Protein AF-A0A1I3TJH0-F1 (afdb_monomer_lite)

Sequence (171 aa):
MNRIAYKGKDKVWSALDSNTVRIDGILKIMETNFSSKQVSEKTGLSIHTLRYYEQIGLIDGIERDENGYRKYSQSDIVWFQVLSYFRAMGMPIREMLEFFALNDNQVSPITARREFMETYRMKVIDQMKELEQTLEKVDDKILFFKNLEESDKLQKNPVKDARASRARLRS

Secondary structure (DSSP, 8-state):
----S-SS--HHHHHTTTTSSS-TTTS------EEHHHHHHHH---HHHHHHHHHTTSS---EE-TTS-EEE-HHHHHHHHHHHHHHHTT--HHHHHHHHH--TTSS-HHHHHHHHHHHHHHHHHHHHHHHHHHHHHHHHHHHHHHHHHHHHHHHT--SHHHHHHHTSS--

Radius of gyration: 29.24 Å; chains: 1; bounding box: 78×32×91 Å

Structure (mmCIF, N/CA/C/O backbone):
data_AF-A0A1I3TJH0-F1
#
_entry.id   AF-A0A1I3TJH0-F1
#
loop_
_atom_site.group_PDB
_atom_site.id
_atom_site.type_symbol
_atom_site.label_atom_id
_atom_site.label_alt_id
_atom_site.label_comp_id
_atom_site.label_asym_id
_atom_site.label_entity_id
_atom_site.label_seq_id
_atom_site.pdbx_PDB_ins_code
_atom_site.Cartn_x
_atom_site.Cartn_y
_atom_site.Cartn_z
_atom_site.occupancy
_atom_site.B_iso_or_equiv
_atom_site.auth_seq_id
_atom_site.auth_comp_id
_atom_site.auth_asym_id
_atom_site.auth_atom_id
_atom_site.pdbx_PDB_model_num
ATOM 1 N N . MET A 1 1 ? 8.902 13.519 -17.398 1.00 36.41 1 MET A N 1
ATOM 2 C CA . MET A 1 1 ? 8.345 12.539 -16.440 1.00 36.41 1 MET A CA 1
ATOM 3 C C . MET A 1 1 ? 9.451 11.558 -16.105 1.00 36.41 1 MET A C 1
ATOM 5 O O . MET A 1 1 ? 9.922 10.889 -17.016 1.00 36.41 1 MET A O 1
ATOM 9 N N . ASN A 1 2 ? 9.937 11.559 -14.861 1.00 35.12 2 ASN A N 1
ATOM 10 C CA . ASN A 1 2 ? 10.976 10.625 -14.422 1.00 35.12 2 ASN A CA 1
ATOM 11 C C . ASN A 1 2 ? 10.435 9.198 -14.546 1.00 35.12 2 ASN A C 1
ATOM 13 O O . ASN A 1 2 ? 9.485 8.840 -13.855 1.00 35.12 2 ASN A O 1
ATOM 17 N N . ARG A 1 3 ? 11.004 8.424 -15.474 1.00 46.69 3 ARG A N 1
ATOM 18 C CA . ARG A 1 3 ? 10.709 7.001 -15.649 1.00 46.69 3 ARG A CA 1
ATOM 19 C C . ARG A 1 3 ? 11.315 6.251 -14.469 1.00 46.69 3 ARG A C 1
ATOM 21 O O . ARG A 1 3 ? 12.520 6.345 -14.243 1.00 46.69 3 ARG A O 1
ATOM 28 N N . ILE A 1 4 ? 10.481 5.561 -13.702 1.00 53.53 4 ILE A N 1
ATOM 29 C CA . ILE A 1 4 ? 10.939 4.711 -12.605 1.00 53.53 4 ILE A CA 1
ATOM 30 C C . ILE A 1 4 ? 11.506 3.419 -13.198 1.00 53.53 4 ILE A C 1
ATOM 32 O O . ILE A 1 4 ? 11.089 2.994 -14.273 1.00 53.53 4 ILE A O 1
ATOM 36 N N . ALA A 1 5 ? 12.521 2.876 -12.523 1.00 56.75 5 ALA A N 1
ATOM 37 C CA . ALA A 1 5 ? 13.488 1.872 -12.960 1.00 56.75 5 ALA A CA 1
ATOM 38 C C . ALA A 1 5 ? 12.890 0.514 -13.374 1.00 56.75 5 ALA A C 1
ATOM 40 O O . ALA A 1 5 ? 13.163 -0.521 -12.773 1.00 56.75 5 ALA A O 1
ATOM 41 N N . TYR A 1 6 ? 12.114 0.503 -14.448 1.00 53.56 6 TYR A N 1
ATOM 42 C CA . TYR A 1 6 ? 11.558 -0.704 -15.018 1.00 53.56 6 TYR A CA 1
ATOM 43 C C . TYR A 1 6 ? 11.786 -0.718 -16.533 1.00 53.56 6 TYR A C 1
ATOM 45 O O . TYR A 1 6 ? 10.984 -0.262 -17.339 1.00 53.56 6 TYR A O 1
ATOM 53 N N . LYS A 1 7 ? 13.006 -1.141 -16.864 1.00 46.56 7 LYS A N 1
ATOM 54 C CA . LYS A 1 7 ? 13.504 -1.813 -18.079 1.00 46.56 7 LYS A CA 1
ATOM 55 C C . LYS A 1 7 ? 15.021 -1.612 -18.121 1.00 46.56 7 LYS A C 1
ATOM 57 O O . LYS A 1 7 ? 15.568 -0.905 -18.960 1.00 46.56 7 LYS A O 1
ATOM 62 N N . GLY A 1 8 ? 15.683 -2.262 -17.160 1.00 44.53 8 GLY A N 1
ATOM 63 C CA . GLY A 1 8 ? 17.135 -2.403 -17.076 1.00 44.53 8 GLY A CA 1
ATOM 64 C C . GLY A 1 8 ? 17.865 -1.311 -16.282 1.00 44.53 8 GLY A C 1
ATOM 65 O O . GLY A 1 8 ? 17.903 -0.159 -16.697 1.00 44.53 8 GLY A O 1
ATOM 66 N N . LYS A 1 9 ? 18.585 -1.751 -15.237 1.00 51.94 9 LYS A N 1
ATOM 67 C CA . LYS A 1 9 ? 19.721 -1.075 -14.570 1.00 51.94 9 LYS A CA 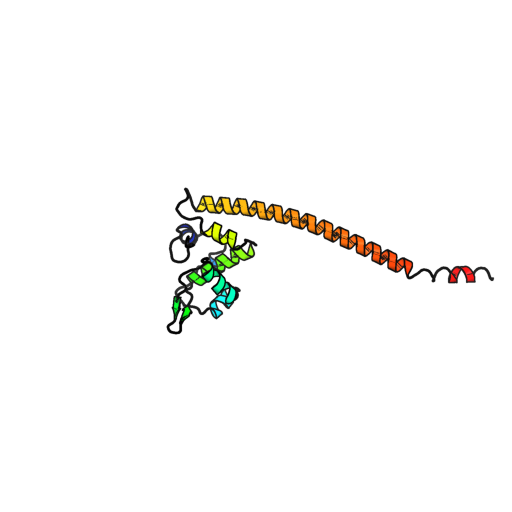1
ATOM 68 C C . LYS A 1 9 ? 19.415 -0.034 -13.494 1.00 51.94 9 LYS A C 1
ATOM 70 O O . LYS A 1 9 ? 19.991 1.048 -13.506 1.00 51.94 9 LYS A O 1
ATOM 75 N N . ASP A 1 10 ? 18.670 -0.415 -12.468 1.00 50.84 10 ASP A N 1
ATOM 76 C CA . ASP A 1 10 ? 19.164 -0.010 -11.158 1.00 50.84 10 ASP A CA 1
ATOM 77 C C . ASP A 1 10 ? 20.199 -1.045 -10.713 1.00 50.84 10 ASP A C 1
ATOM 79 O O . ASP A 1 10 ? 19.863 -2.208 -10.467 1.00 50.84 10 ASP A O 1
ATOM 83 N N . LYS A 1 11 ? 21.468 -0.623 -10.663 1.00 49.06 11 LYS A N 1
ATOM 84 C CA . LYS A 1 11 ? 22.585 -1.473 -10.231 1.00 49.06 11 LYS A CA 1
ATOM 85 C C . LYS A 1 11 ? 22.329 -2.082 -8.854 1.00 49.06 11 LYS A C 1
ATOM 87 O O . LYS A 1 11 ? 22.837 -3.163 -8.576 1.00 49.06 11 LYS A O 1
ATOM 92 N N . VAL A 1 12 ? 21.533 -1.414 -8.017 1.00 52.28 12 VAL A N 1
ATOM 93 C CA . VAL A 1 12 ? 21.204 -1.866 -6.666 1.00 52.28 12 VAL A CA 1
ATOM 94 C C . VAL A 1 12 ? 20.297 -3.094 -6.699 1.00 52.28 12 VAL A C 1
ATOM 96 O O . VAL A 1 12 ? 20.630 -4.085 -6.060 1.00 52.28 12 VAL A O 1
ATOM 99 N N . TRP A 1 13 ? 19.205 -3.095 -7.472 1.00 51.28 13 TRP A N 1
ATOM 100 C CA . TRP A 1 13 ? 18.319 -4.268 -7.558 1.00 51.28 13 TRP A CA 1
ATOM 101 C C . TRP A 1 13 ? 18.945 -5.430 -8.333 1.00 51.28 13 TRP A C 1
ATOM 103 O O . TRP A 1 13 ? 18.649 -6.577 -8.018 1.00 51.28 13 TRP A O 1
ATOM 113 N N . SER A 1 14 ? 19.848 -5.156 -9.286 1.00 49.06 14 SER A N 1
ATOM 114 C CA . SER A 1 14 ? 20.647 -6.215 -9.917 1.00 49.06 14 SER A CA 1
ATOM 115 C C . SER A 1 14 ? 21.740 -6.773 -9.004 1.00 49.06 14 SER A C 1
ATOM 117 O O . SER A 1 14 ? 22.095 -7.925 -9.155 1.00 49.06 14 SER A O 1
ATOM 119 N N . ALA A 1 15 ? 22.288 -5.988 -8.069 1.00 43.66 15 ALA A N 1
ATOM 120 C CA . ALA A 1 15 ? 23.292 -6.459 -7.104 1.00 43.66 15 ALA A CA 1
ATOM 121 C C . ALA A 1 15 ? 22.671 -7.127 -5.862 1.00 43.66 15 ALA A C 1
ATOM 123 O O . ALA A 1 15 ? 23.349 -7.849 -5.135 1.00 43.66 15 ALA A O 1
ATOM 124 N N . LEU A 1 16 ? 21.383 -6.879 -5.610 1.00 44.12 16 LEU A N 1
ATOM 125 C CA . LEU A 1 16 ? 20.584 -7.546 -4.581 1.00 44.12 16 LEU A CA 1
ATOM 126 C C . LEU A 1 16 ? 20.104 -8.941 -5.014 1.00 44.12 16 LEU A C 1
ATOM 128 O O . LEU A 1 16 ? 19.473 -9.619 -4.209 1.00 44.12 16 LEU A O 1
ATOM 132 N N . ASP A 1 17 ? 20.424 -9.382 -6.237 1.00 42.50 17 ASP A N 1
ATOM 133 C CA . ASP A 1 17 ? 20.057 -10.703 -6.763 1.00 42.50 17 ASP A CA 1
ATOM 134 C C . ASP A 1 17 ? 20.730 -11.883 -6.039 1.00 42.50 17 ASP A C 1
ATOM 136 O O . ASP A 1 17 ? 20.345 -13.030 -6.259 1.00 42.50 17 ASP A O 1
ATOM 140 N N . SER A 1 18 ? 21.716 -11.604 -5.176 1.00 42.62 18 SER A N 1
ATOM 141 C CA . SER A 1 18 ? 22.615 -12.633 -4.660 1.00 42.62 18 SER A CA 1
ATOM 142 C C . SER A 1 18 ? 22.642 -12.826 -3.140 1.00 42.62 18 SER A C 1
ATOM 144 O O . SER A 1 18 ? 23.214 -13.837 -2.736 1.00 42.62 18 SER A O 1
ATOM 146 N N . ASN A 1 19 ? 22.122 -11.936 -2.264 1.00 43.62 19 ASN A N 1
ATOM 147 C CA . ASN A 1 19 ? 22.295 -12.208 -0.816 1.00 43.62 19 ASN A CA 1
ATOM 148 C C . ASN A 1 19 ? 21.472 -11.487 0.280 1.00 43.62 19 ASN A C 1
ATOM 150 O O . ASN A 1 19 ? 21.887 -11.569 1.441 1.00 43.62 19 ASN A O 1
ATOM 154 N N . THR A 1 20 ? 20.357 -10.778 0.043 1.00 42.00 20 THR A N 1
ATOM 155 C CA . THR A 1 20 ? 19.771 -10.017 1.178 1.00 42.00 20 THR A CA 1
ATOM 156 C C . THR A 1 20 ? 18.243 -9.942 1.202 1.00 42.00 20 THR A C 1
ATOM 158 O O . THR A 1 20 ? 17.620 -9.162 0.494 1.00 42.00 20 THR A O 1
ATOM 161 N N . VAL A 1 21 ? 17.680 -10.700 2.157 1.00 43.44 21 VAL A N 1
ATOM 162 C CA . VAL A 1 21 ? 16.276 -10.769 2.615 1.00 43.44 21 VAL A CA 1
ATOM 163 C C . VAL A 1 21 ? 15.307 -11.447 1.648 1.00 43.44 21 VAL A C 1
ATOM 165 O O . VAL A 1 21 ? 14.799 -10.785 0.763 1.00 43.44 21 VAL A O 1
ATOM 168 N N . ARG A 1 22 ? 14.961 -12.725 1.906 1.00 51.34 22 ARG A N 1
ATOM 169 C CA . ARG A 1 22 ? 13.722 -13.466 1.521 1.00 51.34 22 ARG A CA 1
ATOM 170 C C . ARG A 1 22 ? 13.149 -13.314 0.089 1.00 51.34 22 ARG A C 1
ATOM 172 O O . ARG A 1 22 ? 12.099 -13.886 -0.187 1.00 51.34 22 ARG A O 1
ATOM 179 N N . ILE A 1 23 ? 13.816 -12.610 -0.817 1.00 49.44 23 ILE A N 1
ATOM 180 C CA . ILE A 1 23 ? 13.442 -12.379 -2.216 1.00 49.44 23 ILE A CA 1
ATOM 181 C C . ILE A 1 23 ? 14.148 -13.409 -3.117 1.00 49.44 23 ILE A C 1
ATOM 183 O O . ILE A 1 23 ? 13.721 -13.640 -4.240 1.00 49.44 23 ILE A O 1
ATOM 187 N N . ASP A 1 24 ? 15.131 -14.156 -2.604 1.00 40.34 24 ASP A N 1
ATOM 188 C CA . ASP A 1 24 ? 15.804 -15.244 -3.335 1.00 40.34 24 ASP A CA 1
ATOM 189 C C . ASP A 1 24 ? 14.837 -16.339 -3.825 1.00 40.34 24 ASP A C 1
ATOM 191 O O . ASP A 1 24 ? 15.076 -16.978 -4.848 1.00 40.34 24 ASP A O 1
ATOM 195 N N . GLY A 1 25 ? 13.695 -16.529 -3.149 1.00 48.41 25 GLY A N 1
ATOM 196 C CA . GLY A 1 25 ? 12.642 -17.450 -3.599 1.00 48.41 25 GLY A CA 1
ATOM 197 C C . GLY A 1 25 ? 11.887 -16.989 -4.855 1.00 48.41 25 GLY A C 1
ATOM 198 O O . GLY A 1 25 ? 11.177 -17.785 -5.464 1.00 48.41 25 GLY A O 1
ATOM 199 N N . ILE A 1 26 ? 12.032 -15.720 -5.242 1.00 52.34 26 ILE A N 1
ATOM 200 C CA . ILE A 1 26 ? 11.326 -15.071 -6.355 1.00 52.34 26 ILE A CA 1
ATOM 201 C C . ILE A 1 26 ? 12.171 -15.073 -7.645 1.00 52.34 26 ILE A C 1
ATOM 203 O O . ILE A 1 26 ? 11.626 -15.126 -8.747 1.00 52.34 26 ILE A O 1
ATOM 207 N N . LEU A 1 27 ? 13.502 -15.051 -7.528 1.00 46.75 27 LEU A N 1
ATOM 208 C CA . LEU A 1 27 ? 14.412 -14.713 -8.632 1.00 46.75 27 LEU A CA 1
ATOM 209 C C . LEU A 1 27 ? 14.870 -15.881 -9.516 1.00 46.75 27 LEU A C 1
ATOM 211 O O . LEU A 1 27 ? 15.647 -15.677 -10.448 1.00 46.75 27 LEU A O 1
ATOM 215 N N . LYS A 1 28 ? 14.384 -17.105 -9.297 1.00 43.97 28 LYS A N 1
ATOM 216 C CA . LYS A 1 28 ? 14.765 -18.241 -10.146 1.00 43.97 28 LYS A CA 1
ATOM 217 C C . LYS A 1 28 ? 13.700 -18.491 -11.214 1.00 43.97 28 LYS A C 1
ATOM 219 O O . LYS A 1 28 ? 12.566 -18.780 -10.854 1.00 43.97 28 LYS A O 1
ATOM 224 N N . ILE A 1 29 ? 14.091 -18.432 -12.496 1.00 50.28 29 ILE A N 1
ATOM 225 C CA . ILE A 1 29 ? 13.762 -19.364 -13.609 1.00 50.28 29 ILE A CA 1
ATOM 226 C C . ILE A 1 29 ? 13.852 -18.654 -14.983 1.00 50.28 29 ILE A C 1
ATOM 228 O O . ILE A 1 29 ? 13.495 -17.489 -15.137 1.00 50.28 29 ILE A O 1
ATOM 232 N N . MET A 1 30 ? 14.363 -19.404 -15.966 1.00 49.12 30 MET A N 1
ATOM 233 C CA . MET A 1 30 ? 14.559 -19.062 -17.381 1.00 49.12 30 MET A CA 1
ATOM 234 C C . MET A 1 30 ? 13.246 -18.857 -18.165 1.00 49.12 30 MET A C 1
ATOM 236 O O . MET A 1 30 ? 12.185 -19.344 -17.782 1.00 49.12 30 MET A O 1
ATOM 240 N N . GLU A 1 31 ? 13.357 -18.117 -19.271 1.00 54.88 31 GLU A N 1
ATOM 241 C CA . GLU A 1 31 ? 12.288 -17.482 -20.054 1.00 54.88 31 GLU A CA 1
ATOM 242 C C . GLU A 1 31 ? 11.035 -18.331 -20.326 1.00 54.88 31 GLU A C 1
ATOM 244 O O . GLU A 1 31 ? 11.038 -19.310 -21.070 1.00 54.88 31 GLU A O 1
ATOM 249 N N . THR A 1 32 ? 9.914 -17.841 -19.798 1.00 75.50 32 THR A N 1
ATOM 250 C CA . THR A 1 32 ? 8.555 -18.066 -20.299 1.00 75.50 32 THR A CA 1
ATOM 251 C C . THR A 1 32 ? 7.828 -16.724 -20.276 1.00 75.50 32 THR A C 1
ATOM 253 O O . THR A 1 32 ? 8.090 -15.878 -19.424 1.00 75.50 32 THR A O 1
ATOM 256 N N . ASN A 1 33 ? 6.953 -16.496 -21.253 1.00 83.56 33 ASN A N 1
ATOM 257 C CA . ASN A 1 33 ? 6.123 -15.299 -21.307 1.00 83.56 33 ASN A CA 1
ATOM 258 C C . ASN A 1 33 ? 4.728 -15.610 -20.761 1.00 83.56 33 ASN A C 1
ATOM 260 O O . ASN A 1 33 ? 4.187 -16.685 -21.020 1.00 83.56 33 ASN A O 1
ATOM 264 N N . PHE A 1 34 ? 4.137 -14.663 -20.040 1.00 90.19 34 PHE A N 1
ATOM 265 C CA . PHE A 1 34 ? 2.902 -14.849 -19.289 1.00 90.19 34 PHE A CA 1
ATOM 266 C C . PHE A 1 34 ? 1.817 -13.874 -19.744 1.00 90.19 34 PHE A C 1
ATOM 268 O O . PHE A 1 34 ? 2.083 -12.723 -20.076 1.00 90.19 34 PHE A O 1
ATOM 275 N N . SER A 1 35 ? 0.567 -14.326 -19.723 1.00 93.25 35 SER A N 1
ATOM 276 C CA . SER A 1 35 ? -0.612 -13.474 -19.913 1.00 93.25 35 SER A CA 1
ATOM 277 C C . SER A 1 35 ? -0.963 -12.705 -18.634 1.00 93.25 35 SER A C 1
ATOM 279 O O . SER A 1 35 ? -0.619 -13.132 -17.530 1.00 93.25 35 SER A O 1
ATOM 281 N N . SER A 1 36 ? -1.750 -11.623 -18.739 1.00 93.69 36 SER A N 1
ATOM 282 C CA . SER A 1 36 ? -2.257 -10.893 -17.557 1.00 93.69 36 SER A CA 1
ATOM 283 C C . SER A 1 36 ? -2.947 -11.802 -16.534 1.00 93.69 36 SER A C 1
ATOM 285 O O . SER A 1 36 ? -2.847 -11.552 -15.336 1.00 93.69 36 SER A O 1
ATOM 287 N N . LYS A 1 37 ? -3.644 -12.852 -16.991 1.00 94.12 37 LYS A N 1
ATOM 288 C CA . LYS A 1 37 ? -4.314 -13.813 -16.106 1.00 94.12 37 LYS A CA 1
ATOM 289 C C . LYS A 1 37 ? -3.298 -14.626 -15.302 1.00 94.12 37 LYS A C 1
ATOM 291 O O . LYS A 1 37 ? -3.393 -14.671 -14.083 1.00 94.12 37 LYS A O 1
ATOM 296 N N . GLN A 1 38 ? -2.290 -15.185 -15.969 1.00 92.44 38 GLN A N 1
ATOM 297 C CA . GLN A 1 38 ? -1.232 -15.953 -15.304 1.00 92.44 38 GLN A CA 1
ATOM 298 C C . GLN A 1 38 ? -0.423 -15.089 -14.328 1.00 92.44 38 GLN A C 1
ATOM 300 O O . GLN A 1 38 ? -0.070 -15.553 -13.247 1.00 92.44 38 GLN A O 1
ATOM 305 N N . VAL A 1 39 ? -0.146 -13.826 -14.673 1.00 91.56 39 VAL A N 1
ATOM 306 C CA . VAL A 1 39 ? 0.526 -12.895 -13.750 1.00 91.56 39 VAL A CA 1
ATOM 307 C C . VAL A 1 39 ? -0.356 -12.585 -12.545 1.00 91.56 39 VAL A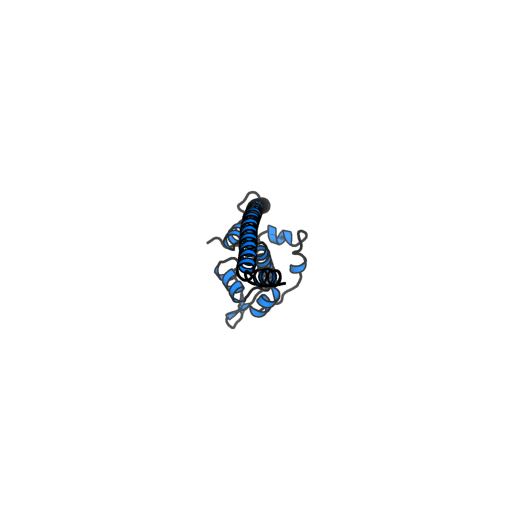 C 1
ATOM 309 O O . VAL A 1 39 ? 0.135 -12.572 -11.419 1.00 91.56 39 VAL A O 1
ATOM 312 N N . SER A 1 40 ? -1.658 -12.384 -12.752 1.00 92.94 40 SER A N 1
ATOM 313 C CA . SER A 1 40 ? -2.613 -12.148 -11.665 1.00 92.94 40 SER A CA 1
ATOM 314 C C . SER A 1 40 ? -2.639 -13.316 -10.674 1.00 92.94 40 SER A C 1
ATOM 316 O O . SER A 1 40 ? -2.498 -13.104 -9.473 1.00 92.94 40 SER A O 1
ATOM 318 N N . GLU A 1 41 ? -2.692 -14.552 -11.175 1.00 89.69 41 GLU A N 1
ATOM 319 C CA . GLU A 1 41 ? -2.646 -15.773 -10.357 1.00 89.69 41 GLU A CA 1
ATOM 320 C C . GLU A 1 41 ? -1.319 -15.921 -9.592 1.00 89.69 41 GLU A C 1
ATOM 322 O O . GLU A 1 41 ? -1.317 -16.304 -8.425 1.00 89.69 41 GLU A O 1
ATOM 327 N N . LYS A 1 42 ? -0.183 -15.577 -10.214 1.00 86.00 42 LYS A N 1
ATOM 328 C CA . LYS A 1 42 ? 1.154 -15.703 -9.598 1.00 86.00 42 LYS A CA 1
ATOM 329 C C . LYS A 1 42 ? 1.476 -14.624 -8.567 1.00 86.00 42 LYS A C 1
ATOM 331 O O . LYS A 1 42 ? 2.288 -14.855 -7.675 1.00 86.00 42 LYS A O 1
ATOM 336 N N . THR A 1 43 ? 0.916 -13.431 -8.734 1.00 85.25 43 THR A N 1
ATOM 337 C CA . THR A 1 43 ? 1.237 -12.259 -7.901 1.00 85.25 43 THR A CA 1
ATOM 338 C C . THR A 1 43 ? 0.157 -11.964 -6.866 1.00 85.25 43 THR A C 1
ATOM 340 O O . THR A 1 43 ? 0.408 -11.220 -5.924 1.00 85.25 43 THR A O 1
ATOM 343 N N . GLY A 1 44 ? -1.052 -12.509 -7.044 1.00 87.94 44 GLY A N 1
ATOM 344 C CA . GLY A 1 44 ? -2.234 -12.160 -6.254 1.00 87.94 44 GLY A CA 1
ATOM 345 C C . GLY A 1 44 ? -2.808 -10.774 -6.578 1.00 87.94 44 GLY A C 1
ATOM 346 O O . GLY A 1 44 ? -3.804 -10.363 -5.983 1.00 87.94 44 GLY A O 1
ATOM 347 N N . LEU A 1 45 ? -2.213 -10.035 -7.520 1.00 91.19 45 LEU A N 1
ATOM 348 C CA . LEU A 1 45 ? -2.704 -8.730 -7.952 1.00 91.19 45 LEU A CA 1
ATOM 349 C C . LEU A 1 45 ? -3.823 -8.904 -8.974 1.00 91.19 45 LEU A C 1
ATOM 351 O O . LEU A 1 45 ? -3.728 -9.726 -9.882 1.00 91.19 45 LEU A O 1
ATOM 355 N N . SER A 1 46 ? -4.872 -8.088 -8.886 1.00 94.88 46 SER A N 1
ATOM 356 C CA . SER A 1 46 ? -5.915 -8.091 -9.915 1.00 94.88 46 SER A CA 1
ATOM 357 C C . SER A 1 46 ? -5.352 -7.625 -11.264 1.00 94.88 46 SER A C 1
ATOM 359 O O . SER A 1 46 ? -4.458 -6.780 -11.313 1.00 94.88 46 SER A O 1
ATOM 361 N N . ILE A 1 47 ? -5.924 -8.096 -12.377 1.00 95.81 47 ILE A N 1
ATOM 362 C CA . ILE A 1 47 ? -5.561 -7.611 -13.722 1.00 95.81 47 ILE A CA 1
ATOM 363 C C . ILE A 1 47 ? -5.696 -6.081 -13.817 1.00 95.81 47 ILE A C 1
ATOM 365 O O . ILE A 1 47 ? -4.885 -5.425 -14.471 1.00 95.81 47 ILE A O 1
ATOM 369 N N . HIS A 1 48 ? -6.697 -5.504 -13.145 1.00 95.69 48 HIS A N 1
ATOM 370 C CA . HIS A 1 48 ? -6.856 -4.056 -13.054 1.00 95.69 48 HIS A CA 1
ATOM 371 C C . HIS A 1 48 ? -5.655 -3.401 -12.355 1.00 95.69 48 HIS A C 1
ATOM 373 O O . HIS A 1 48 ? -5.127 -2.416 -12.857 1.00 95.69 48 HIS A O 1
ATOM 379 N N . THR A 1 49 ? -5.172 -3.975 -11.251 1.00 93.38 49 THR A N 1
ATOM 380 C CA . THR A 1 49 ? -3.984 -3.493 -10.529 1.00 93.38 49 THR A CA 1
ATOM 381 C C . THR A 1 49 ? -2.723 -3.565 -11.387 1.00 93.38 49 THR A C 1
ATOM 383 O O . THR A 1 49 ? -1.966 -2.601 -11.409 1.00 93.38 49 THR A O 1
ATOM 386 N N . LEU A 1 50 ? -2.523 -4.652 -12.143 1.00 93.00 50 LEU A N 1
ATOM 387 C CA . LEU A 1 50 ? -1.381 -4.778 -13.062 1.00 93.00 50 LEU A CA 1
ATOM 388 C C . LEU A 1 50 ? -1.369 -3.643 -14.099 1.00 93.00 50 LEU A C 1
ATOM 390 O O . LEU A 1 50 ? -0.346 -2.999 -14.311 1.00 93.00 50 LEU A O 1
ATOM 394 N N . ARG A 1 51 ? -2.528 -3.369 -14.717 1.00 92.31 51 ARG A N 1
ATOM 395 C CA . ARG A 1 51 ? -2.695 -2.274 -15.691 1.00 92.31 51 ARG A CA 1
ATOM 396 C C . ARG A 1 51 ? -2.529 -0.906 -15.047 1.00 92.31 51 ARG A C 1
ATOM 398 O O . ARG A 1 51 ? -1.943 -0.014 -15.645 1.00 92.31 51 ARG A O 1
ATOM 405 N N . TYR A 1 52 ? -3.053 -0.745 -13.839 1.00 92.50 52 TYR A N 1
ATOM 406 C CA . TYR A 1 52 ? -2.948 0.499 -13.098 1.00 92.50 52 TYR A CA 1
ATOM 407 C C . TYR A 1 52 ? -1.489 0.828 -12.766 1.00 92.50 52 TYR A C 1
ATOM 409 O O . TYR A 1 52 ? -1.072 1.961 -12.971 1.00 92.50 52 TYR A O 1
ATOM 417 N N . TYR A 1 53 ? -0.696 -0.158 -12.336 1.00 91.25 53 TYR A N 1
ATOM 418 C CA . TYR A 1 53 ? 0.738 0.022 -12.089 1.00 91.25 53 TYR A CA 1
ATOM 419 C C . TYR A 1 53 ? 1.505 0.419 -13.349 1.00 91.25 53 TYR A C 1
ATOM 421 O O . TYR A 1 53 ? 2.385 1.276 -13.272 1.00 91.25 53 TYR A O 1
ATOM 429 N N . GLU A 1 54 ? 1.145 -0.149 -14.501 1.00 88.75 54 GLU A N 1
ATOM 430 C CA . GLU A 1 54 ? 1.719 0.247 -15.792 1.00 88.75 54 GLU A CA 1
ATOM 431 C C . GLU A 1 54 ? 1.349 1.691 -16.139 1.00 88.75 54 GLU A C 1
ATOM 433 O O . GLU A 1 54 ? 2.204 2.507 -16.466 1.00 88.75 54 GLU A O 1
ATOM 438 N N . GLN A 1 55 ? 0.073 2.046 -15.982 1.00 89.38 55 GLN A N 1
ATOM 439 C CA . GLN A 1 55 ? -0.438 3.379 -16.295 1.00 89.38 55 GLN A CA 1
ATOM 440 C C . GLN A 1 55 ? 0.229 4.489 -15.471 1.00 89.38 55 GLN A C 1
ATOM 442 O O . GLN A 1 55 ? 0.448 5.584 -15.987 1.00 89.38 55 GLN A O 1
ATOM 447 N N . ILE A 1 56 ? 0.531 4.235 -14.196 1.00 86.31 56 ILE A N 1
ATOM 448 C CA . ILE A 1 56 ? 1.174 5.224 -13.315 1.00 86.31 56 ILE A CA 1
ATOM 449 C C . ILE A 1 56 ? 2.706 5.198 -13.387 1.00 86.31 56 ILE A C 1
ATOM 451 O O . ILE A 1 56 ? 3.357 5.948 -12.662 1.00 86.31 56 ILE A O 1
ATOM 455 N N . GLY A 1 57 ? 3.283 4.347 -14.240 1.00 80.88 57 GLY A N 1
ATOM 456 C CA . GLY A 1 57 ? 4.723 4.289 -14.474 1.00 80.88 57 GLY A CA 1
ATOM 457 C C . GLY A 1 57 ? 5.530 3.604 -13.370 1.00 80.88 57 GLY A C 1
ATOM 458 O O . GLY A 1 57 ? 6.737 3.817 -13.302 1.00 80.88 57 GLY A O 1
ATOM 459 N N . LEU A 1 58 ? 4.903 2.779 -12.517 1.00 83.75 58 LEU A N 1
ATOM 460 C CA . LEU A 1 58 ? 5.650 1.861 -11.637 1.00 83.75 58 LEU A CA 1
ATOM 461 C C . LEU A 1 58 ? 6.295 0.725 -12.432 1.00 83.75 58 LEU A C 1
ATOM 463 O O . LEU A 1 58 ? 7.259 0.119 -11.977 1.00 83.75 58 LEU A O 1
ATOM 467 N N . ILE A 1 59 ? 5.730 0.424 -13.593 1.00 83.31 59 ILE A N 1
ATOM 468 C CA . ILE A 1 59 ? 6.177 -0.590 -14.533 1.00 83.31 59 ILE A CA 1
ATOM 469 C C . ILE A 1 59 ? 5.960 -0.015 -15.940 1.00 83.31 59 ILE A C 1
ATOM 471 O O . ILE A 1 59 ? 4.999 0.715 -16.159 1.00 83.31 59 ILE A O 1
ATOM 475 N N . ASP A 1 60 ? 6.859 -0.269 -16.881 1.00 79.56 60 ASP A N 1
ATOM 476 C CA . ASP A 1 60 ? 6.831 0.317 -18.230 1.00 79.56 60 ASP A CA 1
ATOM 477 C C . ASP A 1 60 ? 7.324 -0.682 -19.289 1.00 79.56 60 ASP A C 1
ATOM 479 O O . ASP A 1 60 ? 8.056 -1.632 -19.022 1.00 79.56 60 ASP A O 1
ATOM 483 N N . GLY A 1 61 ? 6.911 -0.486 -20.534 1.00 82.50 61 GLY A N 1
ATOM 484 C CA . GLY A 1 61 ? 7.361 -1.299 -21.654 1.00 82.50 61 GLY A CA 1
ATOM 485 C C . GLY A 1 61 ? 6.882 -2.751 -21.613 1.00 82.50 61 GLY A C 1
ATOM 486 O O . GLY A 1 61 ? 7.538 -3.601 -22.211 1.00 82.50 61 GLY A O 1
ATOM 487 N N . ILE A 1 62 ? 5.764 -3.059 -20.952 1.00 87.81 62 ILE A N 1
ATOM 488 C CA . ILE A 1 62 ? 5.151 -4.388 -21.068 1.00 87.81 62 ILE A CA 1
ATOM 489 C C . ILE A 1 62 ? 4.909 -4.695 -22.546 1.00 87.81 62 ILE A C 1
ATOM 491 O O . ILE A 1 62 ? 4.293 -3.908 -23.272 1.00 87.81 62 ILE A O 1
ATOM 495 N N . GLU A 1 63 ? 5.443 -5.825 -23.001 1.00 89.25 63 GLU A N 1
ATOM 496 C CA . GLU A 1 63 ? 5.340 -6.217 -24.399 1.00 89.25 63 GLU A CA 1
ATOM 497 C C . GLU A 1 63 ? 3.902 -6.583 -24.754 1.00 89.25 63 GLU A C 1
ATOM 499 O O . GLU A 1 63 ? 3.064 -6.888 -23.897 1.00 89.25 63 GLU A O 1
ATOM 504 N N . ARG A 1 64 ? 3.603 -6.543 -26.049 1.00 91.62 64 ARG A N 1
ATOM 505 C CA . ARG A 1 64 ? 2.326 -7.001 -26.582 1.00 91.62 64 ARG A CA 1
ATOM 506 C C . ARG A 1 64 ? 2.563 -8.117 -27.582 1.00 91.62 64 ARG A C 1
ATOM 508 O O . ARG A 1 64 ? 3.549 -8.085 -28.312 1.00 91.62 64 ARG A O 1
ATOM 515 N N . ASP A 1 65 ? 1.683 -9.108 -27.580 1.00 90.31 65 ASP A N 1
ATOM 516 C CA . ASP A 1 65 ? 1.661 -10.137 -28.613 1.00 90.31 65 ASP A CA 1
ATOM 517 C C . ASP A 1 65 ? 1.087 -9.596 -29.935 1.00 90.31 65 ASP A C 1
ATOM 519 O O . ASP A 1 65 ? 0.663 -8.442 -30.031 1.00 90.31 65 ASP A O 1
ATOM 523 N N . GLU A 1 66 ? 1.065 -10.447 -30.960 1.00 91.38 66 GLU A N 1
ATOM 524 C CA . GLU A 1 66 ? 0.563 -10.119 -32.302 1.00 91.38 66 GLU A CA 1
ATOM 525 C C . GLU A 1 66 ? -0.919 -9.703 -32.312 1.00 91.38 66 GLU A C 1
ATOM 527 O O . GLU A 1 66 ? -1.352 -8.968 -33.196 1.00 91.38 66 GLU A O 1
ATOM 532 N N . ASN A 1 67 ? -1.687 -10.112 -31.298 1.00 92.00 67 ASN A N 1
ATOM 533 C CA . ASN A 1 67 ? -3.098 -9.768 -31.127 1.00 92.00 67 ASN A CA 1
ATOM 534 C C . ASN A 1 67 ? -3.298 -8.510 -30.255 1.00 92.00 67 ASN A C 1
ATOM 536 O O . ASN A 1 67 ? -4.430 -8.115 -29.970 1.00 92.00 67 ASN A O 1
ATOM 540 N N . GLY A 1 68 ? -2.210 -7.873 -29.809 1.00 90.75 68 GLY A N 1
ATOM 541 C CA . GLY A 1 68 ? -2.227 -6.667 -28.983 1.00 90.75 68 GLY A CA 1
ATOM 542 C C . GLY A 1 68 ? -2.447 -6.910 -27.484 1.00 90.75 68 GLY A C 1
ATOM 543 O O . GLY A 1 68 ? -2.592 -5.932 -26.731 1.00 90.75 68 GLY A O 1
ATOM 544 N N . TYR A 1 69 ? -2.459 -8.169 -27.027 1.00 90.19 69 TYR A N 1
ATOM 545 C CA . TYR A 1 69 ? -2.562 -8.523 -25.610 1.00 90.19 69 TYR A CA 1
ATOM 546 C C . TYR A 1 69 ? -1.219 -8.379 -24.900 1.00 90.19 69 TYR A C 1
ATOM 548 O O . TYR A 1 69 ? -0.164 -8.610 -25.474 1.00 90.19 69 TYR A O 1
ATOM 556 N N . ARG A 1 70 ? -1.259 -8.013 -23.614 1.00 92.50 70 ARG A N 1
ATOM 557 C CA . ARG A 1 70 ? -0.052 -7.858 -22.791 1.00 92.50 70 ARG A CA 1
ATOM 558 C C . ARG A 1 70 ? 0.635 -9.196 -22.556 1.00 92.50 70 ARG A C 1
ATOM 560 O O . ARG A 1 70 ? -0.008 -10.154 -22.117 1.00 92.50 70 ARG A O 1
ATOM 567 N N . LYS A 1 71 ? 1.944 -9.193 -22.766 1.00 92.50 71 LYS A N 1
ATOM 568 C CA . LYS A 1 71 ? 2.853 -10.316 -22.616 1.00 92.50 71 LYS A CA 1
ATOM 569 C C . LYS A 1 71 ? 3.924 -9.921 -21.606 1.00 92.50 71 LYS A C 1
ATOM 571 O O . LYS A 1 71 ? 4.670 -8.972 -21.827 1.00 92.50 71 LYS A O 1
ATOM 576 N N . TYR A 1 72 ? 3.935 -10.623 -20.482 1.00 89.62 72 TYR A N 1
ATOM 577 C CA . TYR A 1 72 ? 4.810 -10.329 -19.359 1.00 89.62 72 TYR A CA 1
ATOM 578 C C . TYR A 1 72 ? 5.980 -11.300 -19.332 1.00 89.62 72 TYR A C 1
ATOM 580 O O . TYR A 1 72 ? 5.790 -12.509 -19.462 1.00 89.62 72 TYR A O 1
ATOM 588 N N . SER A 1 73 ? 7.176 -10.779 -19.119 1.00 87.00 73 SER A N 1
ATOM 589 C CA . SER A 1 73 ? 8.370 -11.572 -18.868 1.00 87.00 73 SER A CA 1
ATOM 590 C C . SER A 1 73 ? 8.421 -12.065 -17.413 1.00 87.00 73 SER A C 1
ATOM 592 O O . SER A 1 73 ? 7.652 -11.636 -16.549 1.00 87.00 73 SER A O 1
ATOM 594 N N . GLN A 1 74 ? 9.364 -12.952 -17.104 1.00 82.88 74 GLN A N 1
ATOM 595 C CA . GLN A 1 74 ? 9.600 -13.362 -15.720 1.00 82.88 74 GLN A CA 1
ATOM 596 C C . GLN A 1 74 ? 10.083 -12.191 -14.842 1.00 82.88 74 GLN A C 1
ATOM 598 O O . GLN A 1 74 ? 9.677 -12.100 -13.684 1.00 82.88 74 GLN A O 1
ATOM 603 N N . SER A 1 75 ? 10.904 -11.273 -15.371 1.00 80.31 75 SER A N 1
ATOM 604 C CA . SER A 1 75 ? 11.361 -10.102 -14.605 1.00 80.31 75 SER A CA 1
ATOM 605 C C . SER A 1 75 ? 10.208 -9.150 -14.283 1.00 80.31 75 SER A C 1
ATOM 607 O O . SER A 1 75 ? 10.193 -8.541 -13.213 1.00 80.31 75 SER A O 1
ATOM 609 N N . ASP A 1 76 ? 9.187 -9.112 -15.141 1.00 86.25 76 ASP A N 1
ATOM 610 C CA . ASP A 1 76 ? 7.953 -8.376 -14.886 1.00 86.25 76 ASP A CA 1
ATOM 611 C C . ASP A 1 76 ? 7.221 -8.914 -13.659 1.00 86.25 76 ASP A C 1
ATOM 613 O O . ASP A 1 76 ? 6.782 -8.155 -12.794 1.00 86.25 76 ASP A O 1
ATOM 617 N N . ILE A 1 77 ? 7.129 -10.240 -13.550 1.00 85.56 77 ILE A N 1
ATOM 618 C CA . ILE A 1 77 ? 6.497 -10.906 -12.409 1.00 85.56 77 ILE A CA 1
ATOM 619 C C . ILE A 1 77 ? 7.268 -10.626 -11.123 1.00 85.56 77 ILE A C 1
ATOM 621 O O . ILE A 1 77 ? 6.650 -10.276 -10.116 1.00 85.56 77 ILE A O 1
ATOM 625 N N . VAL A 1 78 ? 8.598 -10.750 -11.157 1.00 82.00 78 VAL A N 1
ATOM 626 C CA . VAL A 1 78 ? 9.467 -10.436 -10.012 1.00 82.00 78 VAL A CA 1
ATOM 627 C C . VAL A 1 78 ? 9.210 -9.008 -9.537 1.00 82.00 78 VAL A C 1
ATOM 629 O O . VAL A 1 78 ? 9.008 -8.768 -8.347 1.00 82.00 78 VAL A O 1
ATOM 632 N N . TRP A 1 79 ? 9.135 -8.058 -10.467 1.00 85.12 79 TRP A N 1
ATOM 633 C CA . TRP A 1 79 ? 8.859 -6.670 -10.128 1.00 85.12 79 TRP A CA 1
ATOM 634 C C . TRP A 1 79 ? 7.470 -6.472 -9.519 1.00 85.12 79 TRP A C 1
ATOM 636 O O . TRP A 1 79 ? 7.334 -5.800 -8.499 1.00 85.12 79 TRP A O 1
ATOM 646 N N . PHE A 1 80 ? 6.434 -7.111 -10.067 1.00 87.94 80 PHE A N 1
ATOM 647 C CA . PHE A 1 80 ? 5.104 -7.082 -9.455 1.00 87.94 80 PHE A CA 1
ATOM 648 C C . PHE A 1 80 ? 5.088 -7.658 -8.037 1.00 87.94 80 PHE A C 1
ATOM 650 O O . PHE A 1 80 ? 4.358 -7.149 -7.186 1.00 87.94 80 PHE A O 1
ATOM 657 N N . GLN A 1 81 ? 5.893 -8.682 -7.753 1.00 85.25 81 GLN A N 1
ATOM 658 C CA . GLN A 1 81 ? 6.024 -9.227 -6.402 1.00 85.25 81 GLN A CA 1
ATOM 659 C C . GLN A 1 81 ? 6.729 -8.248 -5.458 1.00 85.25 81 GLN A C 1
ATOM 661 O O . GLN A 1 81 ? 6.286 -8.095 -4.320 1.00 85.25 81 GLN A O 1
ATOM 666 N N . VAL A 1 82 ? 7.741 -7.516 -5.935 1.00 84.12 82 VAL A N 1
ATOM 667 C CA . VAL A 1 82 ? 8.345 -6.404 -5.183 1.00 84.12 82 VAL A CA 1
ATOM 668 C C . VAL A 1 82 ? 7.291 -5.336 -4.876 1.00 84.12 82 VAL A C 1
ATOM 670 O O . VAL A 1 82 ? 7.089 -4.996 -3.712 1.00 84.12 82 VAL A O 1
ATOM 673 N N . LEU A 1 83 ? 6.541 -4.859 -5.874 1.00 87.44 83 LEU A N 1
ATOM 674 C CA . LEU A 1 83 ? 5.469 -3.875 -5.659 1.00 87.44 83 LEU A CA 1
ATOM 675 C C . LEU A 1 83 ? 4.407 -4.384 -4.668 1.00 87.44 83 LEU A C 1
ATOM 677 O O . LEU A 1 83 ? 3.946 -3.635 -3.804 1.00 87.44 83 LEU A O 1
ATOM 681 N N . SER A 1 84 ? 4.054 -5.670 -4.751 1.00 85.75 84 SER A N 1
ATOM 682 C CA . SER A 1 84 ? 3.136 -6.320 -3.813 1.00 85.75 84 SER A CA 1
ATOM 683 C C . SER A 1 84 ? 3.689 -6.346 -2.385 1.00 85.75 84 SER A C 1
ATOM 685 O O . SER A 1 84 ? 2.953 -6.063 -1.440 1.00 85.75 84 SER A O 1
ATOM 687 N N . TYR A 1 85 ? 4.9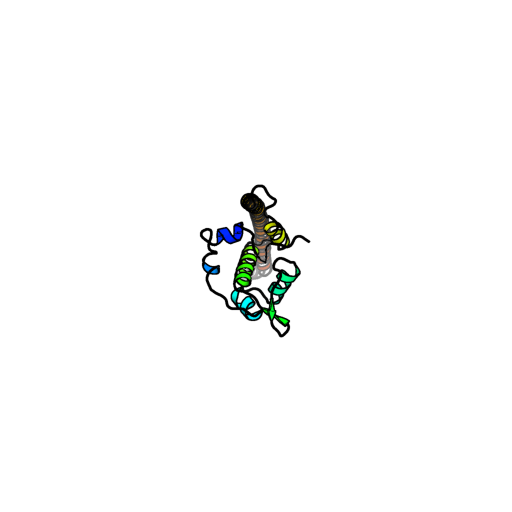86 -6.609 -2.210 1.00 86.56 85 TYR A N 1
ATOM 688 C CA . TYR A 1 85 ? 5.646 -6.570 -0.904 1.00 86.56 85 TYR A CA 1
ATOM 689 C C . TYR A 1 85 ? 5.585 -5.171 -0.274 1.00 86.56 85 TYR A C 1
ATOM 691 O O . TYR A 1 85 ? 5.144 -5.030 0.866 1.00 86.56 85 TYR A O 1
ATOM 699 N N . PHE A 1 86 ? 5.925 -4.118 -1.025 1.00 88.56 86 PHE A N 1
ATOM 700 C CA . PHE A 1 86 ? 5.796 -2.739 -0.534 1.00 88.56 86 PHE A CA 1
ATOM 701 C C . PHE A 1 86 ? 4.350 -2.383 -0.181 1.00 88.56 86 PHE A C 1
ATOM 703 O O . PHE A 1 86 ? 4.098 -1.691 0.806 1.00 88.56 86 PHE A O 1
ATOM 710 N N . ARG A 1 87 ? 3.382 -2.905 -0.942 1.00 88.00 87 ARG A N 1
ATOM 711 C CA . ARG A 1 87 ? 1.961 -2.677 -0.672 1.00 88.00 87 ARG A CA 1
ATOM 712 C C . ARG A 1 87 ? 1.531 -3.374 0.614 1.00 88.00 87 ARG A C 1
ATOM 714 O O . ARG A 1 87 ? 0.770 -2.795 1.382 1.00 88.00 87 ARG A O 1
ATOM 721 N N . ALA A 1 88 ? 2.028 -4.585 0.858 1.00 86.50 88 ALA A N 1
ATOM 722 C CA . ALA A 1 88 ? 1.768 -5.330 2.085 1.00 86.50 88 ALA A CA 1
ATOM 723 C C . ALA A 1 88 ? 2.345 -4.633 3.331 1.00 86.50 88 ALA A C 1
ATOM 725 O O . ALA A 1 88 ? 1.762 -4.747 4.403 1.00 86.50 88 ALA A O 1
ATOM 726 N N . MET A 1 89 ? 3.419 -3.846 3.188 1.00 89.00 89 MET A N 1
ATOM 727 C CA . MET A 1 89 ? 3.948 -2.983 4.259 1.00 89.00 89 MET A CA 1
ATOM 728 C C . MET A 1 89 ? 3.081 -1.742 4.548 1.00 89.00 89 MET A C 1
ATOM 730 O O . MET A 1 89 ? 3.473 -0.895 5.349 1.00 89.00 89 MET A O 1
ATOM 734 N N . GLY A 1 90 ? 1.936 -1.589 3.877 1.00 90.50 90 GLY A N 1
ATOM 735 C CA . GLY A 1 90 ? 1.061 -0.425 4.019 1.00 90.50 90 GLY A CA 1
ATOM 736 C C . GLY A 1 90 ? 1.568 0.826 3.302 1.00 90.50 90 GLY A C 1
ATOM 737 O O . GLY A 1 90 ? 0.977 1.892 3.466 1.00 90.50 90 GLY A O 1
ATOM 738 N N . MET A 1 91 ? 2.630 0.718 2.494 1.00 92.56 91 MET A N 1
ATOM 739 C CA . MET A 1 91 ? 3.231 1.883 1.855 1.00 92.56 91 MET A CA 1
ATOM 740 C C . MET A 1 91 ? 2.293 2.427 0.767 1.00 92.56 91 MET A C 1
ATOM 742 O O . MET A 1 91 ? 1.904 1.683 -0.143 1.00 92.56 91 MET A O 1
ATOM 746 N N . PRO A 1 92 ? 1.921 3.717 0.813 1.00 91.38 92 PRO A N 1
ATOM 747 C CA . PRO A 1 92 ? 1.132 4.326 -0.245 1.00 91.38 92 PRO A CA 1
ATOM 748 C C . PRO A 1 92 ? 1.880 4.298 -1.579 1.00 91.38 92 PRO A C 1
ATOM 750 O O . PRO A 1 92 ? 3.096 4.458 -1.639 1.00 91.38 92 PRO A O 1
ATOM 753 N N . ILE A 1 93 ? 1.139 4.190 -2.680 1.00 88.94 93 ILE A N 1
ATOM 754 C CA . ILE A 1 93 ? 1.712 4.151 -4.037 1.00 88.94 93 ILE A CA 1
ATOM 755 C C . ILE A 1 93 ? 2.586 5.371 -4.336 1.00 88.94 93 ILE A C 1
ATOM 757 O O . ILE A 1 93 ? 3.619 5.244 -4.983 1.00 88.94 93 ILE A O 1
ATOM 761 N N . ARG A 1 94 ? 2.204 6.549 -3.837 1.00 88.88 94 ARG A N 1
ATOM 762 C CA . ARG A 1 94 ? 3.012 7.765 -3.971 1.00 88.88 94 ARG A CA 1
ATOM 763 C C . ARG A 1 94 ? 4.397 7.607 -3.337 1.00 88.88 94 ARG A C 1
ATOM 765 O O . ARG A 1 94 ? 5.385 7.985 -3.951 1.00 88.88 94 ARG A O 1
ATOM 772 N N . GLU A 1 95 ? 4.464 7.003 -2.156 1.00 90.25 95 GLU A N 1
ATOM 773 C CA . GLU A 1 95 ? 5.722 6.757 -1.448 1.00 90.25 95 GLU A CA 1
ATOM 774 C C . GLU A 1 95 ? 6.559 5.681 -2.149 1.00 90.25 95 GLU A C 1
ATOM 776 O O . GLU A 1 95 ? 7.774 5.816 -2.231 1.00 90.25 95 GLU A O 1
ATOM 781 N N . MET A 1 96 ? 5.925 4.668 -2.754 1.00 88.69 96 MET A N 1
ATOM 782 C CA . MET A 1 96 ? 6.632 3.712 -3.617 1.00 88.69 96 MET A CA 1
ATOM 783 C C . MET A 1 96 ? 7.271 4.405 -4.823 1.00 88.69 96 MET A C 1
ATOM 785 O O . MET A 1 96 ? 8.424 4.134 -5.145 1.00 88.69 96 MET A O 1
ATOM 789 N N . LEU A 1 97 ? 6.531 5.298 -5.495 1.00 85.44 97 LEU A N 1
ATOM 790 C CA . LEU A 1 97 ? 7.046 6.056 -6.638 1.00 85.44 97 LEU A CA 1
ATOM 791 C C . LEU A 1 97 ? 8.270 6.890 -6.228 1.00 85.44 97 LEU A C 1
ATOM 793 O O . LEU A 1 97 ? 9.269 6.900 -6.942 1.00 85.44 97 LEU A O 1
ATOM 797 N N . GLU A 1 98 ? 8.204 7.550 -5.069 1.00 86.81 98 GLU A N 1
ATOM 798 C CA . GLU A 1 98 ? 9.319 8.311 -4.497 1.00 86.81 98 GLU A CA 1
ATOM 799 C C . GLU A 1 98 ? 10.512 7.399 -4.181 1.00 86.81 98 GLU A C 1
ATOM 801 O O . GLU A 1 98 ? 11.626 7.682 -4.619 1.00 86.81 98 GLU A O 1
ATOM 806 N N . PHE A 1 99 ? 10.277 6.265 -3.514 1.00 87.00 99 PHE A N 1
ATOM 807 C CA . PHE A 1 99 ? 11.310 5.293 -3.154 1.00 87.00 99 PHE A CA 1
ATOM 808 C C . PHE A 1 99 ? 12.048 4.727 -4.375 1.00 87.00 99 PHE A C 1
ATOM 810 O O . PHE A 1 99 ? 13.278 4.684 -4.394 1.00 87.00 99 PHE A O 1
ATOM 817 N N . PHE A 1 100 ? 11.321 4.328 -5.423 1.00 81.88 100 PHE A N 1
ATOM 818 C CA . PHE A 1 100 ? 11.928 3.785 -6.643 1.00 81.88 100 PHE A CA 1
ATOM 819 C C . PHE A 1 100 ? 12.483 4.864 -7.589 1.00 81.88 100 PHE A C 1
ATOM 821 O O . PHE A 1 100 ? 13.215 4.544 -8.530 1.00 81.88 100 PHE A O 1
ATOM 828 N N . ALA A 1 101 ? 12.173 6.140 -7.348 1.00 80.44 101 ALA A N 1
ATOM 829 C CA . ALA A 1 101 ? 12.832 7.261 -8.011 1.00 80.44 101 ALA A CA 1
ATOM 830 C C . ALA A 1 101 ? 14.204 7.596 -7.392 1.00 80.44 101 ALA A C 1
ATOM 832 O O . ALA A 1 101 ? 14.990 8.304 -8.029 1.00 80.44 101 ALA A O 1
ATOM 833 N N . LEU A 1 102 ? 14.522 7.081 -6.194 1.00 79.56 102 LEU A N 1
ATOM 834 C CA . LEU A 1 102 ? 15.849 7.194 -5.578 1.00 79.56 102 LEU A CA 1
ATOM 835 C C . LEU A 1 102 ? 16.860 6.351 -6.377 1.00 79.56 102 LEU A C 1
ATOM 837 O O . LEU A 1 102 ? 17.017 5.155 -6.125 1.00 79.56 102 LEU A O 1
ATOM 841 N N . ASN A 1 103 ? 17.521 6.983 -7.352 1.00 70.19 103 ASN A N 1
ATOM 842 C CA . ASN A 1 103 ? 18.499 6.380 -8.269 1.00 70.19 103 ASN A CA 1
ATOM 843 C C . ASN A 1 103 ? 19.810 7.200 -8.333 1.00 70.19 103 ASN A C 1
ATOM 845 O O . ASN A 1 103 ? 19.892 8.271 -7.732 1.00 70.19 103 ASN A O 1
ATOM 849 N N . ASP A 1 104 ? 20.797 6.679 -9.081 1.00 55.50 104 ASP A N 1
ATOM 850 C CA . ASP A 1 104 ? 22.233 7.029 -9.266 1.00 55.50 104 ASP A CA 1
ATOM 851 C C . ASP A 1 104 ? 22.707 8.502 -9.189 1.00 55.50 104 ASP A C 1
ATOM 853 O O . ASP A 1 104 ? 23.910 8.742 -9.120 1.00 55.50 104 ASP A O 1
ATOM 857 N N . ASN A 1 105 ? 21.822 9.499 -9.148 1.00 57.25 105 ASN A N 1
ATOM 858 C CA . ASN A 1 105 ? 22.183 10.914 -8.981 1.00 57.25 105 ASN A CA 1
ATOM 859 C C . ASN A 1 105 ? 22.405 11.329 -7.508 1.00 57.25 105 ASN A C 1
ATOM 861 O O . ASN A 1 105 ? 22.619 12.508 -7.232 1.00 57.25 105 ASN A O 1
ATOM 865 N N . GLN A 1 106 ? 22.328 10.388 -6.562 1.00 56.25 106 GLN A N 1
ATOM 866 C CA . GLN A 1 106 ? 22.599 10.594 -5.135 1.00 56.25 106 GLN A CA 1
ATOM 867 C C . GLN A 1 106 ? 23.943 9.958 -4.749 1.00 56.25 106 GLN A C 1
ATOM 869 O O . GLN A 1 106 ? 24.311 8.923 -5.296 1.00 56.25 106 GLN A O 1
ATOM 874 N N . VAL A 1 107 ? 24.646 10.539 -3.765 1.00 59.03 107 VAL A N 1
ATOM 875 C CA . VAL A 1 107 ? 25.991 10.121 -3.290 1.00 59.03 107 VAL A CA 1
ATOM 876 C C . VAL A 1 107 ? 26.076 8.612 -2.974 1.00 59.03 107 VAL A C 1
ATOM 878 O O . VAL A 1 107 ? 27.139 8.010 -3.104 1.00 59.03 107 VAL A O 1
ATOM 881 N N . SER A 1 108 ? 24.949 7.984 -2.617 1.00 77.19 108 SER A N 1
ATOM 882 C CA . SER A 1 108 ? 24.739 6.531 -2.640 1.00 77.19 108 SER A CA 1
ATOM 883 C C . SER A 1 108 ? 23.230 6.220 -2.684 1.00 77.19 108 SER A C 1
ATOM 885 O O . SER A 1 108 ? 22.528 6.527 -1.714 1.00 77.19 108 SER A O 1
ATOM 887 N N . PRO A 1 109 ? 22.696 5.590 -3.752 1.00 73.38 109 PRO A N 1
ATOM 888 C CA . PRO A 1 109 ? 21.281 5.203 -3.827 1.00 73.38 109 PRO A CA 1
ATOM 889 C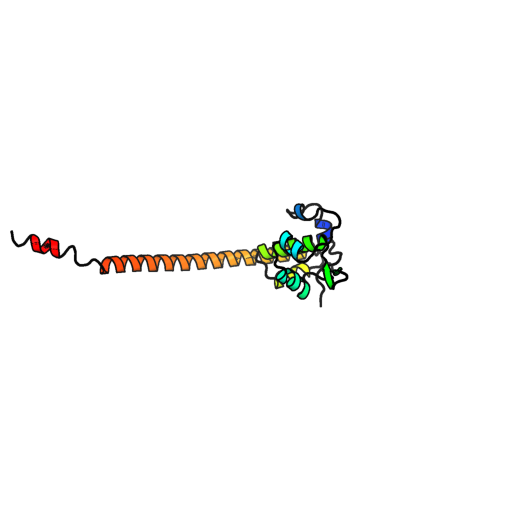 C . PRO A 1 109 ? 20.845 4.268 -2.689 1.00 73.38 109 PRO A C 1
ATOM 891 O O . PRO A 1 109 ? 19.710 4.334 -2.222 1.00 73.38 109 PRO A O 1
ATOM 894 N N . ILE A 1 110 ? 21.763 3.433 -2.190 1.00 80.69 110 ILE A N 1
ATOM 895 C CA . ILE A 1 110 ? 21.510 2.536 -1.054 1.00 80.69 110 ILE A CA 1
ATOM 896 C C . ILE A 1 110 ? 21.319 3.341 0.234 1.00 80.69 110 ILE A C 1
ATOM 898 O O . ILE A 1 110 ? 20.397 3.063 1.000 1.00 80.69 110 ILE A O 1
ATOM 902 N N . THR A 1 111 ? 22.147 4.365 0.461 1.00 84.31 111 THR A N 1
ATOM 903 C CA . THR A 1 111 ? 22.027 5.227 1.644 1.00 84.31 111 THR A CA 1
ATOM 904 C C . THR A 1 111 ? 20.707 5.991 1.627 1.00 84.31 111 THR A C 1
ATOM 906 O O . THR A 1 111 ? 19.992 5.964 2.625 1.00 84.31 111 THR A O 1
ATOM 909 N N . ALA A 1 112 ? 20.330 6.570 0.482 1.00 84.69 112 ALA A N 1
ATOM 910 C CA . ALA A 1 112 ? 19.056 7.273 0.334 1.00 84.69 112 ALA A CA 1
ATOM 911 C C . ALA A 1 112 ? 17.850 6.350 0.590 1.00 84.69 112 ALA A C 1
ATOM 913 O O . ALA A 1 112 ? 16.896 6.732 1.265 1.00 84.69 112 ALA A O 1
ATOM 914 N N . ARG A 1 113 ? 17.897 5.100 0.107 1.00 86.75 113 ARG A N 1
ATOM 915 C CA . ARG A 1 113 ? 16.842 4.107 0.370 1.00 86.75 113 ARG A CA 1
ATOM 916 C C . ARG A 1 113 ? 16.770 3.688 1.830 1.00 86.75 113 ARG A C 1
ATOM 918 O O . ARG A 1 113 ? 15.670 3.565 2.360 1.00 86.75 113 ARG A O 1
ATOM 925 N N . ARG A 1 114 ? 17.914 3.488 2.490 1.00 90.00 114 ARG A N 1
ATOM 926 C CA . ARG A 1 114 ? 17.970 3.226 3.936 1.00 90.00 114 ARG A CA 1
ATOM 927 C C . ARG A 1 114 ? 17.325 4.376 4.716 1.00 90.00 114 ARG A C 1
ATOM 929 O O . ARG A 1 114 ? 16.469 4.116 5.551 1.00 90.00 114 ARG A O 1
ATOM 936 N N . GLU A 1 115 ? 17.678 5.623 4.412 1.00 91.94 115 GLU A N 1
ATOM 937 C CA . GLU A 1 115 ? 17.126 6.821 5.073 1.00 91.94 115 GLU A CA 1
ATOM 938 C C . GLU A 1 115 ? 15.624 6.977 4.841 1.00 91.94 115 GLU A C 1
ATOM 940 O O . GLU A 1 115 ? 14.870 7.307 5.761 1.00 91.94 115 GLU A O 1
ATOM 945 N N . PHE A 1 116 ? 15.166 6.674 3.626 1.00 92.44 116 PHE A N 1
ATOM 946 C CA . PHE A 1 116 ? 13.743 6.616 3.324 1.00 92.44 116 PHE A CA 1
ATOM 947 C C . PHE A 1 116 ? 13.040 5.579 4.207 1.00 92.44 116 PHE A C 1
ATOM 949 O O . PHE A 1 116 ? 12.015 5.880 4.815 1.00 92.44 116 PHE A O 1
ATOM 956 N N . MET A 1 117 ? 13.604 4.374 4.327 1.00 92.81 117 MET A N 1
ATOM 957 C CA . MET A 1 117 ? 13.035 3.311 5.160 1.00 92.81 117 MET A CA 1
ATOM 958 C C . MET A 1 117 ? 13.081 3.641 6.658 1.00 92.81 117 MET A C 1
ATOM 960 O O . MET A 1 117 ? 12.158 3.274 7.381 1.00 92.81 117 MET A O 1
ATOM 964 N N . GLU A 1 118 ? 14.091 4.366 7.139 1.00 95.19 118 GLU A N 1
ATOM 965 C CA . GLU A 1 118 ? 14.137 4.874 8.520 1.00 95.19 118 GLU A CA 1
ATOM 966 C C . GLU A 1 118 ? 13.054 5.922 8.778 1.00 95.19 118 GLU A C 1
ATOM 968 O O . GLU A 1 118 ? 12.376 5.881 9.806 1.00 95.19 118 GLU A O 1
ATOM 973 N N . THR A 1 119 ? 12.828 6.811 7.813 1.00 95.88 119 THR A N 1
ATOM 974 C CA . THR A 1 119 ? 11.733 7.787 7.865 1.00 95.88 119 THR A CA 1
ATOM 975 C C . THR A 1 119 ? 10.377 7.081 7.855 1.00 95.88 119 THR A C 1
ATOM 977 O O . THR A 1 119 ? 9.506 7.383 8.670 1.00 95.88 119 THR A O 1
ATOM 980 N N . TYR A 1 120 ? 10.202 6.090 6.977 1.00 95.69 120 TYR A N 1
ATOM 981 C CA . TYR A 1 120 ? 8.988 5.277 6.918 1.00 95.69 120 TYR A CA 1
ATOM 982 C C . TYR A 1 120 ? 8.762 4.499 8.222 1.00 95.69 120 TYR A C 1
ATOM 984 O O . TYR A 1 120 ? 7.643 4.456 8.727 1.00 95.69 120 TYR A O 1
ATOM 992 N N . ARG A 1 121 ? 9.825 3.962 8.836 1.00 96.44 121 ARG A N 1
ATOM 993 C CA . ARG A 1 121 ? 9.757 3.314 10.154 1.00 96.44 121 ARG A CA 1
ATOM 994 C C . ARG A 1 121 ? 9.190 4.255 11.216 1.00 96.44 121 ARG A C 1
ATOM 996 O O . ARG A 1 121 ? 8.368 3.817 12.016 1.00 96.44 121 ARG A O 1
ATOM 1003 N N . MET A 1 122 ? 9.600 5.523 11.230 1.00 97.81 122 MET A N 1
ATOM 1004 C CA . MET A 1 122 ? 9.046 6.502 12.170 1.00 97.81 122 MET A CA 1
ATOM 1005 C C . MET A 1 122 ? 7.551 6.740 11.933 1.00 97.81 122 MET A C 1
ATOM 1007 O O . MET A 1 122 ? 6.788 6.704 12.894 1.00 97.81 122 MET A O 1
ATOM 1011 N N . LYS A 1 123 ? 7.109 6.851 10.671 1.00 95.56 123 LYS A N 1
ATOM 1012 C CA . LYS A 1 123 ? 5.674 6.945 10.341 1.00 95.56 123 LYS A CA 1
ATOM 1013 C C . LYS A 1 123 ? 4.880 5.746 10.862 1.00 95.56 123 LYS A C 1
ATOM 1015 O O . LYS A 1 123 ? 3.813 5.929 11.432 1.00 95.56 123 LYS A O 1
ATOM 1020 N N . VAL A 1 124 ? 5.403 4.529 10.690 1.00 96.00 124 VAL A N 1
ATOM 1021 C CA . VAL A 1 124 ? 4.748 3.306 11.184 1.00 96.00 124 VAL A CA 1
ATOM 1022 C C . VAL A 1 124 ? 4.642 3.318 12.710 1.00 96.00 124 VAL A C 1
ATOM 1024 O O . VAL A 1 124 ? 3.594 2.978 13.247 1.00 96.00 124 VAL A O 1
ATOM 1027 N N . ILE A 1 125 ? 5.692 3.746 13.418 1.00 97.62 125 ILE A N 1
ATOM 1028 C CA . ILE A 1 125 ? 5.660 3.873 14.884 1.00 97.62 125 ILE A CA 1
ATOM 1029 C C . ILE A 1 125 ? 4.588 4.869 15.330 1.00 97.62 125 ILE A C 1
ATOM 1031 O O . ILE A 1 125 ? 3.880 4.610 16.301 1.00 97.62 125 ILE A O 1
ATOM 1035 N N . ASP A 1 126 ? 4.450 5.997 14.640 1.00 97.25 126 ASP A N 1
ATOM 1036 C CA . ASP A 1 126 ? 3.435 6.987 14.995 1.00 97.25 126 ASP A CA 1
ATOM 1037 C C . ASP A 1 126 ? 2.017 6.485 14.677 1.00 97.25 126 ASP A C 1
ATOM 1039 O O . ASP A 1 126 ? 1.128 6.625 15.514 1.00 97.25 126 ASP A O 1
ATOM 1043 N N . GLN A 1 127 ? 1.825 5.770 13.563 1.00 96.00 127 GLN A N 1
ATOM 1044 C CA . GLN A 1 127 ? 0.565 5.075 13.266 1.00 96.00 127 GLN A CA 1
ATOM 1045 C C . GLN A 1 127 ? 0.207 4.029 14.329 1.00 96.00 127 GLN A C 1
ATOM 1047 O O . GLN A 1 127 ? -0.960 3.909 14.697 1.00 96.00 127 GLN A O 1
ATOM 1052 N N . MET A 1 128 ? 1.187 3.280 14.850 1.00 97.38 128 MET A N 1
ATOM 1053 C CA . MET A 1 128 ? 0.949 2.334 15.945 1.00 97.38 128 MET A CA 1
ATOM 1054 C C . MET A 1 128 ? 0.405 3.051 17.184 1.00 97.38 128 MET A C 1
ATOM 1056 O O . MET 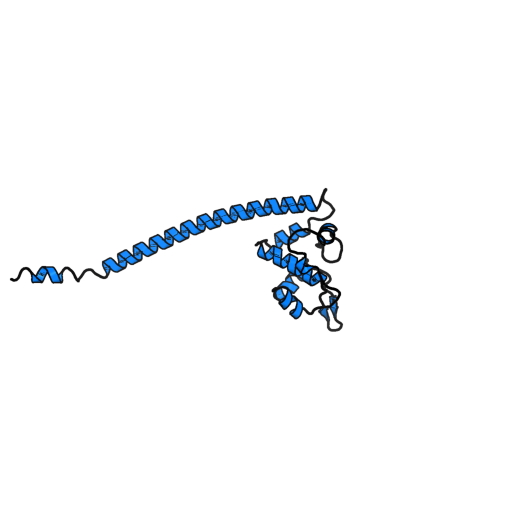A 1 128 ? -0.609 2.622 17.726 1.00 97.38 128 MET A O 1
ATOM 1060 N N . LYS A 1 129 ? 1.008 4.180 17.580 1.00 98.06 129 LYS A N 1
ATOM 1061 C CA . LYS A 1 129 ? 0.530 4.974 18.725 1.00 98.06 129 LYS A CA 1
ATOM 1062 C C . LYS A 1 129 ? -0.888 5.509 18.508 1.00 98.06 129 LYS A C 1
ATOM 1064 O O . LYS A 1 129 ? -1.701 5.485 19.427 1.00 98.06 129 LYS A O 1
ATOM 1069 N N . GLU A 1 130 ? -1.199 5.999 17.308 1.00 97.69 130 GLU A N 1
ATOM 1070 C CA . GLU A 1 130 ? -2.548 6.481 16.978 1.00 97.69 130 GLU A CA 1
ATOM 1071 C C . GLU A 1 130 ? -3.592 5.357 17.052 1.00 97.69 130 GLU A C 1
ATOM 1073 O O . GLU A 1 130 ? -4.702 5.558 17.558 1.00 97.69 130 GLU A O 1
ATOM 1078 N N . LEU A 1 131 ? -3.239 4.161 16.574 1.00 98.12 131 LEU A N 1
ATOM 1079 C CA . LEU A 1 131 ? -4.102 2.985 16.650 1.00 98.12 131 LEU A CA 1
ATOM 1080 C C . LEU A 1 131 ? -4.299 2.514 18.093 1.00 98.12 131 LEU A C 1
ATOM 1082 O O . LEU A 1 131 ? -5.426 2.186 18.457 1.00 98.12 131 LEU A O 1
ATOM 1086 N N . GLU A 1 132 ? -3.257 2.539 18.924 1.00 98.44 132 GLU A N 1
ATOM 1087 C CA . GLU A 1 132 ? -3.352 2.233 20.359 1.00 98.44 132 GLU A CA 1
ATOM 1088 C C . GLU A 1 132 ? -4.312 3.195 21.077 1.00 98.44 132 GLU A C 1
ATOM 1090 O O . GLU A 1 132 ? -5.221 2.755 21.777 1.00 98.44 132 GLU A O 1
ATOM 1095 N N . GLN A 1 133 ? -4.198 4.503 20.829 1.00 97.94 133 GLN A N 1
ATOM 1096 C CA . GLN A 1 133 ? -5.127 5.502 21.383 1.00 97.94 133 GLN A CA 1
ATOM 1097 C C . GLN A 1 133 ? -6.558 5.335 20.861 1.00 97.94 133 GLN A C 1
ATOM 1099 O O . GLN A 1 133 ? -7.536 5.638 21.547 1.00 97.94 133 GLN A O 1
ATOM 1104 N N . THR A 1 134 ? -6.703 4.902 19.609 1.00 98.19 134 THR A N 1
ATOM 1105 C CA . THR A 1 134 ? -8.017 4.621 19.025 1.00 98.19 134 THR A CA 1
ATOM 1106 C C . THR A 1 134 ? -8.650 3.404 19.687 1.00 98.19 134 THR A C 1
ATOM 1108 O O . THR A 1 134 ? -9.843 3.433 19.984 1.00 98.19 134 THR A O 1
ATOM 1111 N N . LEU A 1 135 ? -7.857 2.365 19.951 1.00 98.50 135 LEU A N 1
ATOM 1112 C CA . LEU A 1 135 ? -8.305 1.160 20.636 1.00 98.50 135 LEU A CA 1
ATOM 1113 C C . LEU A 1 135 ? -8.811 1.477 22.049 1.00 98.50 135 LEU A C 1
ATOM 1115 O O . LEU A 1 135 ? -9.915 1.063 22.386 1.00 98.50 135 LEU A O 1
ATOM 1119 N N . GLU A 1 136 ? -8.090 2.304 22.811 1.00 98.25 136 GLU A N 1
ATOM 1120 C CA . GLU A 1 136 ? -8.519 2.751 24.148 1.00 98.25 136 GLU A CA 1
ATOM 1121 C C . GLU A 1 136 ? -9.911 3.409 24.118 1.00 98.25 136 GLU A C 1
ATOM 1123 O O . GLU A 1 136 ? -10.807 3.047 24.879 1.00 98.25 136 GLU A O 1
ATOM 1128 N N . LYS A 1 137 ? -10.156 4.311 23.158 1.00 97.88 137 LYS A N 1
ATOM 1129 C CA . LYS A 1 137 ? -11.471 4.961 22.995 1.00 97.88 137 LYS A CA 1
ATOM 1130 C C . LYS A 1 137 ? -12.579 3.976 22.621 1.00 97.88 137 LYS A C 1
ATOM 1132 O O . LYS A 1 137 ? -13.740 4.180 22.991 1.00 97.88 137 LYS A O 1
ATOM 1137 N N . VAL A 1 138 ? -12.254 2.953 21.831 1.00 98.31 138 VAL A N 1
ATOM 1138 C CA . VAL A 1 138 ? -13.200 1.888 21.480 1.00 98.31 138 VAL A CA 1
ATOM 1139 C C . VAL A 1 138 ? -13.538 1.064 22.722 1.00 98.31 138 VAL A C 1
ATOM 1141 O O . VAL A 1 138 ? -14.720 0.812 22.963 1.00 98.31 138 VAL A O 1
ATOM 1144 N N . ASP A 1 139 ? -12.547 0.723 23.544 1.00 98.50 139 ASP A N 1
ATOM 1145 C CA . ASP A 1 139 ? -12.737 -0.022 24.791 1.00 98.50 139 ASP A CA 1
ATOM 1146 C C . ASP A 1 139 ? -13.593 0.754 25.803 1.00 98.50 139 ASP A C 1
ATOM 1148 O O . ASP A 1 139 ? -14.548 0.196 26.357 1.00 98.50 139 ASP A O 1
ATOM 1152 N N . ASP A 1 140 ? -13.357 2.060 25.958 1.00 98.06 140 ASP A N 1
ATOM 1153 C CA . ASP A 1 140 ? -14.199 2.950 26.769 1.00 98.06 140 ASP A CA 1
ATOM 1154 C C . ASP A 1 140 ? -15.660 2.930 26.306 1.00 98.06 140 ASP A C 1
ATOM 1156 O O . ASP A 1 140 ? -16.596 2.870 27.113 1.00 98.06 140 ASP A O 1
ATOM 1160 N N . LYS A 1 141 ? -15.886 2.961 24.985 1.00 97.44 141 LYS A N 1
ATOM 1161 C CA . LYS A 1 141 ? -17.238 2.885 24.420 1.00 97.44 141 LYS A CA 1
ATOM 1162 C C . LYS A 1 141 ? -17.880 1.526 24.649 1.00 97.44 141 LYS A C 1
ATOM 1164 O O . LYS A 1 141 ? -19.067 1.484 24.976 1.00 97.44 141 LYS A O 1
ATOM 1169 N N . ILE A 1 142 ? -17.127 0.438 24.525 1.00 98.06 142 ILE A N 1
ATOM 1170 C CA . ILE A 1 142 ? -17.617 -0.907 24.841 1.00 98.06 142 ILE A CA 1
ATOM 1171 C C . ILE A 1 142 ? -18.042 -0.979 26.313 1.00 98.06 142 ILE A C 1
ATOM 1173 O O . ILE A 1 142 ? -19.138 -1.461 26.602 1.00 98.06 142 ILE A O 1
ATOM 1177 N N . LEU A 1 143 ? -17.222 -0.476 27.243 1.00 97.50 143 LEU A N 1
ATOM 1178 C CA . LEU A 1 143 ? -17.547 -0.461 28.672 1.00 97.50 143 LEU A CA 1
ATOM 1179 C C . LEU A 1 143 ? -18.800 0.372 28.962 1.00 97.50 143 LEU A C 1
ATOM 1181 O O . LEU A 1 143 ? -19.694 -0.078 29.679 1.00 97.50 143 LEU A O 1
ATOM 1185 N N . PHE A 1 144 ? -18.896 1.558 28.362 1.00 96.81 144 PHE A N 1
ATOM 1186 C CA . PHE A 1 144 ? -20.073 2.411 28.480 1.00 96.81 144 PHE A CA 1
ATOM 1187 C C . PHE A 1 144 ? -21.359 1.679 28.067 1.00 96.81 144 PHE A C 1
ATOM 1189 O O . PHE A 1 144 ? -22.337 1.685 28.816 1.00 96.81 144 PHE A O 1
ATOM 1196 N N . PHE A 1 145 ? -21.359 1.006 26.911 1.00 96.81 145 PHE A N 1
ATOM 1197 C CA . PHE A 1 145 ? -22.536 0.269 26.450 1.00 96.81 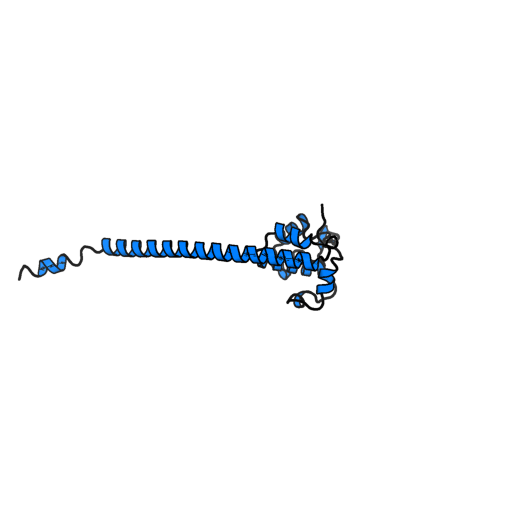145 PHE A CA 1
ATOM 1198 C C . PHE A 1 145 ? -22.850 -0.958 27.315 1.00 96.81 145 PHE A C 1
ATOM 1200 O O . PHE A 1 145 ? -24.024 -1.199 27.588 1.00 96.81 145 PHE A O 1
ATOM 1207 N N . LYS A 1 146 ? -21.843 -1.676 27.829 1.00 95.38 146 LYS A N 1
ATOM 1208 C CA . LYS A 1 146 ? -22.058 -2.778 28.787 1.00 95.38 146 LYS A CA 1
ATOM 1209 C C . LYS A 1 146 ? -22.779 -2.306 30.051 1.00 95.38 146 LYS A C 1
ATOM 1211 O O . LYS A 1 146 ? -23.768 -2.912 30.456 1.00 95.38 146 LYS A O 1
ATOM 1216 N N . ASN A 1 147 ? -22.341 -1.187 30.625 1.00 94.69 147 ASN A N 1
ATOM 1217 C CA . ASN A 1 147 ? -22.968 -0.619 31.819 1.00 94.69 147 ASN A CA 1
ATOM 1218 C C . ASN A 1 147 ? -24.419 -0.183 31.547 1.00 94.69 147 ASN A C 1
ATOM 1220 O O . ASN A 1 147 ? -25.304 -0.383 32.382 1.00 94.69 147 ASN A O 1
ATOM 1224 N N . LEU A 1 148 ? -24.688 0.380 30.362 1.00 93.19 148 LEU A N 1
ATOM 1225 C CA . LEU A 1 148 ? -26.050 0.718 29.950 1.00 93.19 148 LEU A CA 1
ATOM 1226 C C . LEU A 1 148 ? -26.939 -0.525 29.820 1.00 93.19 148 LEU A C 1
ATOM 1228 O O . LEU A 1 148 ? -28.055 -0.514 30.337 1.00 93.19 148 LEU A O 1
ATOM 1232 N N . GLU A 1 149 ? -26.454 -1.602 29.197 1.00 91.94 149 GLU A N 1
ATOM 1233 C CA . GLU A 1 149 ? -27.201 -2.863 29.094 1.00 91.94 149 GLU A CA 1
ATOM 1234 C C . GLU A 1 149 ? -27.551 -3.450 30.468 1.00 91.94 149 GLU A C 1
ATOM 1236 O O . GLU A 1 149 ? -28.655 -3.962 30.662 1.00 91.94 149 GLU A O 1
ATOM 1241 N N . GLU A 1 150 ? -26.628 -3.391 31.429 1.00 88.19 150 GLU A N 1
ATOM 1242 C CA . GLU A 1 150 ? -26.874 -3.846 32.801 1.00 88.19 150 GLU A CA 1
ATOM 1243 C C . GLU A 1 150 ? -27.938 -2.992 33.499 1.00 88.19 150 GLU A C 1
ATOM 1245 O O . GLU A 1 150 ? -28.857 -3.531 34.122 1.00 88.19 150 GLU A O 1
ATOM 1250 N N . SER A 1 151 ? -27.876 -1.668 33.332 1.00 80.56 151 SER A N 1
ATOM 1251 C CA . SER A 1 151 ? -28.872 -0.756 33.903 1.00 80.56 151 SER A CA 1
ATOM 1252 C C . SER A 1 151 ? -30.274 -0.940 33.298 1.00 80.56 151 SER A C 1
ATOM 1254 O O . SER A 1 151 ? -31.264 -0.918 34.031 1.00 80.56 151 SER A O 1
ATOM 1256 N N . ASP A 1 152 ? -30.375 -1.217 31.993 1.00 80.88 152 ASP A N 1
ATOM 1257 C CA . ASP A 1 152 ? -31.645 -1.501 31.309 1.00 80.88 152 ASP A CA 1
ATOM 1258 C C . ASP A 1 152 ? -32.238 -2.852 31.755 1.00 80.88 152 ASP A C 1
ATOM 1260 O O . ASP A 1 152 ? -33.442 -2.966 32.004 1.00 80.88 152 ASP A O 1
ATOM 1264 N N . LYS A 1 153 ? -31.394 -3.875 31.959 1.00 76.69 153 LYS A N 1
ATOM 1265 C CA . LYS A 1 153 ? -31.814 -5.173 32.525 1.00 76.69 153 LYS A CA 1
ATOM 1266 C C . LYS A 1 153 ? -32.364 -5.030 33.948 1.00 76.69 153 LYS A C 1
ATOM 1268 O O . LYS A 1 153 ? -33.357 -5.681 34.279 1.00 76.69 153 LYS A O 1
ATOM 1273 N N . LEU A 1 154 ? -31.755 -4.176 34.774 1.00 65.50 154 LEU A N 1
ATOM 1274 C CA . LEU A 1 154 ? -32.220 -3.891 36.137 1.00 65.50 154 LEU A CA 1
ATOM 1275 C C . LEU A 1 154 ? -33.547 -3.116 36.141 1.00 65.50 154 LEU A C 1
ATOM 1277 O O . LEU A 1 154 ? -34.448 -3.455 36.909 1.00 65.50 154 LEU A O 1
ATOM 1281 N N . GLN A 1 155 ? -33.718 -2.137 35.246 1.00 59.97 155 GLN A N 1
ATOM 1282 C CA . GLN A 1 155 ? -34.977 -1.390 35.117 1.00 59.97 155 GLN A CA 1
ATOM 1283 C C . GLN A 1 155 ? -36.139 -2.235 34.578 1.00 59.97 155 GLN A C 1
ATOM 1285 O O . GLN A 1 155 ? -37.288 -1.991 34.943 1.00 59.97 155 GLN A O 1
ATOM 1290 N N . LYS A 1 156 ? -35.867 -3.258 33.756 1.00 58.50 156 LYS A N 1
ATOM 1291 C CA . LYS A 1 156 ? -36.886 -4.189 33.235 1.00 58.50 156 LYS A CA 1
ATOM 1292 C C . LYS A 1 156 ? -37.316 -5.281 34.223 1.00 58.50 156 LYS A C 1
ATOM 1294 O O . LYS A 1 156 ? -38.272 -5.999 33.933 1.00 58.50 156 LYS A O 1
ATOM 1299 N N . ASN A 1 157 ? -36.689 -5.390 35.401 1.00 54.53 157 ASN A N 1
ATOM 1300 C CA . ASN A 1 157 ? -37.042 -6.386 36.421 1.00 54.53 157 ASN A CA 1
ATOM 1301 C C . ASN A 1 157 ? -37.525 -5.811 37.783 1.00 54.53 157 ASN A C 1
ATOM 1303 O O . ASN A 1 157 ? -37.073 -6.290 38.823 1.00 54.53 157 ASN A O 1
ATOM 1307 N N . PRO A 1 158 ? -38.461 -4.837 37.858 1.00 49.94 158 PRO A N 1
ATOM 1308 C CA . PRO A 1 158 ? -38.807 -4.206 39.135 1.00 49.94 158 PRO A CA 1
ATOM 1309 C C . PRO A 1 158 ? -39.909 -4.929 39.944 1.00 49.94 158 PRO A C 1
ATOM 1311 O O . PRO A 1 158 ? -40.245 -4.486 41.038 1.00 49.94 158 PRO A O 1
ATOM 1314 N N . VAL A 1 159 ? -40.516 -6.025 39.452 1.00 51.31 159 VAL A N 1
ATOM 1315 C CA . VAL A 1 159 ? -41.811 -6.528 39.992 1.00 51.31 159 VAL A CA 1
ATOM 1316 C C . VAL A 1 159 ? -41.765 -7.910 40.675 1.00 51.31 159 VAL A C 1
ATOM 1318 O O . VAL A 1 159 ? -42.773 -8.334 41.245 1.00 51.31 159 VAL A O 1
ATOM 1321 N N . LYS A 1 160 ? -40.633 -8.630 40.716 1.00 51.72 160 LYS A N 1
ATOM 1322 C CA . LYS A 1 160 ? -40.606 -9.933 41.423 1.00 51.72 160 LYS A CA 1
ATOM 1323 C C . LYS A 1 160 ? -40.506 -9.824 42.953 1.00 51.72 160 LYS A C 1
ATOM 1325 O O . LYS A 1 160 ? -41.136 -10.634 43.628 1.00 51.72 160 LYS A O 1
ATOM 1330 N N . ASP A 1 161 ? -39.865 -8.792 43.504 1.00 48.78 161 ASP A N 1
ATOM 1331 C CA . ASP A 1 161 ? -39.707 -8.667 44.967 1.00 48.78 161 ASP A CA 1
ATOM 1332 C C . ASP A 1 161 ? -40.919 -8.059 45.691 1.00 48.78 161 ASP A C 1
ATOM 1334 O O . ASP A 1 161 ? -41.234 -8.440 46.819 1.00 48.78 161 ASP A O 1
ATOM 1338 N N . ALA A 1 162 ? -41.703 -7.193 45.041 1.00 49.59 162 ALA A N 1
ATOM 1339 C CA . ALA A 1 162 ? -42.869 -6.575 45.686 1.00 49.59 162 ALA A CA 1
ATOM 1340 C C . ALA A 1 162 ? -44.034 -7.561 45.939 1.00 49.59 162 ALA A C 1
ATOM 1342 O O . ALA A 1 162 ? -44.864 -7.333 46.826 1.00 49.59 162 ALA A O 1
ATOM 1343 N N . ARG A 1 163 ? -44.111 -8.673 45.188 1.00 51.09 163 ARG A N 1
ATOM 1344 C CA . ARG A 1 163 ? -45.128 -9.724 45.399 1.00 51.09 163 ARG A CA 1
ATOM 1345 C C . ARG A 1 163 ? -44.782 -10.671 46.555 1.00 51.09 163 ARG A C 1
ATOM 1347 O O . ARG A 1 163 ? -45.705 -11.179 47.186 1.00 51.09 163 ARG A O 1
ATOM 1354 N N . ALA A 1 164 ? -43.502 -10.853 46.890 1.00 51.16 164 ALA A N 1
ATOM 1355 C CA . ALA A 1 164 ? -43.078 -11.694 48.015 1.00 51.16 164 ALA A CA 1
ATOM 1356 C C . ALA A 1 164 ? -43.312 -11.022 49.384 1.00 51.16 164 ALA A C 1
ATOM 1358 O O . ALA A 1 164 ? -43.616 -11.704 50.365 1.00 51.16 164 ALA A O 1
ATOM 1359 N N . SER A 1 165 ? -43.243 -9.689 49.448 1.00 50.06 165 SER A N 1
ATOM 1360 C CA . SER A 1 165 ? -43.418 -8.927 50.695 1.00 50.06 165 SER A CA 1
ATOM 1361 C C . SER A 1 165 ? -44.884 -8.757 51.118 1.00 50.06 165 SER A C 1
ATOM 1363 O O . SER A 1 165 ? -45.174 -8.673 52.308 1.00 50.06 165 SER A O 1
ATOM 1365 N N . ARG A 1 166 ? -45.844 -8.781 50.178 1.00 52.84 166 ARG A N 1
ATOM 1366 C CA . ARG A 1 166 ? -47.288 -8.725 50.503 1.00 52.84 166 ARG A CA 1
ATOM 1367 C C . ARG A 1 166 ? -47.871 -10.054 51.000 1.00 52.84 166 ARG A C 1
ATOM 1369 O O . ARG A 1 166 ? -48.921 -10.037 51.633 1.00 52.84 166 ARG A O 1
ATOM 1376 N N . ALA A 1 167 ? -47.199 -11.181 50.762 1.00 53.50 167 ALA A N 1
ATOM 1377 C CA . ALA A 1 167 ? -47.652 -12.498 51.219 1.00 53.50 167 ALA A CA 1
ATOM 1378 C C . ALA A 1 167 ? -47.338 -12.785 52.704 1.00 53.50 167 ALA A C 1
ATOM 1380 O O . ALA A 1 167 ? -47.949 -13.677 53.279 1.00 53.50 167 ALA A O 1
ATOM 1381 N N . ARG A 1 168 ? -46.431 -12.027 53.344 1.00 54.94 168 ARG A N 1
ATOM 1382 C CA . ARG A 1 168 ? -46.006 -12.251 54.746 1.00 54.94 168 ARG A CA 1
ATOM 1383 C C . ARG A 1 168 ? -46.713 -11.378 55.792 1.00 54.94 168 ARG A C 1
ATOM 1385 O O . ARG A 1 168 ? -46.487 -11.563 56.975 1.00 54.94 168 ARG A O 1
ATOM 1392 N N . LEU A 1 169 ? -47.561 -10.436 55.374 1.00 52.91 169 LEU A N 1
ATOM 1393 C CA . LEU A 1 169 ? -48.306 -9.529 56.268 1.00 52.91 169 LEU A CA 1
ATOM 1394 C C . LEU A 1 169 ? -49.782 -9.939 56.455 1.00 52.91 169 LEU A C 1
ATOM 1396 O O . LEU A 1 169 ? -50.575 -9.160 56.975 1.00 52.91 169 LEU A O 1
ATOM 1400 N N . ARG A 1 170 ? -50.173 -11.137 55.997 1.00 51.72 170 ARG A N 1
ATOM 1401 C CA . ARG A 1 170 ? -51.549 -11.668 56.093 1.00 51.72 170 ARG A CA 1
ATOM 1402 C C . ARG A 1 170 ? -51.663 -13.019 56.824 1.00 51.72 170 ARG A C 1
ATOM 1404 O O . ARG A 1 170 ? -52.727 -13.625 56.755 1.00 51.72 170 ARG A O 1
ATOM 1411 N N . SER A 1 171 ? -50.610 -13.482 57.498 1.00 44.47 171 SER A N 1
ATOM 1412 C CA . SER A 1 171 ? -50.629 -14.670 58.371 1.00 44.47 171 SER A CA 1
ATOM 1413 C C . SER A 1 171 ? -50.518 -14.255 59.826 1.00 44.47 171 SER A C 1
ATOM 1415 O O . SER A 1 171 ? -51.291 -14.787 60.642 1.00 44.47 171 SER A O 1
#

Foldseek 3Di:
DQQFPADDDPVVVVVVCPDDDDLVVLPDDDWDKDFLVRLCVLQVNHSVRLVVCQVVRVHHDQDADPVRGGIDISVNSSSSNVVSVCVVVVHDPVLVSVLRSQGDVDPDSVVVNVVSVVVVVVVVVVVVVVVVVVVVVVVVVVVVVVVVVVVVVVVVPPPPVVVVVVVPVPD

pLDDT: mean 77.53, std 19.46, range [35.12, 98.5]